Protein AF-A0A7J8GQH8-F1 (afdb_monomer_lite)

Structure (mmCIF, N/CA/C/O backbone):
data_AF-A0A7J8GQH8-F1
#
_entry.id   AF-A0A7J8GQH8-F1
#
loop_
_atom_site.group_PDB
_atom_site.id
_atom_site.type_symbol
_atom_site.label_atom_id
_atom_site.label_alt_id
_atom_site.label_comp_id
_atom_site.label_asym_id
_atom_site.label_entity_id
_atom_site.label_seq_id
_atom_site.pdbx_PDB_ins_code
_atom_site.Cartn_x
_atom_site.Cartn_y
_atom_site.Cartn_z
_atom_site.occupancy
_atom_site.B_iso_or_equiv
_atom_site.auth_seq_id
_atom_site.auth_comp_id
_atom_site.auth_asym_id
_atom_site.auth_atom_id
_atom_site.pdbx_PDB_model_num
ATOM 1 N N . MET A 1 1 ? 42.685 13.913 -63.024 1.00 63.41 1 MET A N 1
ATOM 2 C CA . MET A 1 1 ? 43.634 13.270 -62.085 1.00 63.41 1 MET A CA 1
ATOM 3 C C . MET A 1 1 ? 43.545 13.866 -60.681 1.00 63.41 1 MET A C 1
ATOM 5 O O . MET A 1 1 ? 42.906 13.253 -59.843 1.00 63.41 1 MET A O 1
ATOM 9 N N . THR A 1 2 ? 44.070 15.065 -60.385 1.00 83.75 2 THR A N 1
ATOM 10 C CA . THR A 1 2 ? 44.038 15.617 -59.004 1.00 83.75 2 THR A CA 1
ATOM 11 C C . THR A 1 2 ? 42.626 15.935 -58.483 1.00 83.75 2 THR A C 1
ATOM 13 O O . THR A 1 2 ? 42.337 15.719 -57.308 1.00 83.75 2 THR A O 1
ATOM 16 N N . ALA A 1 3 ? 41.727 16.412 -59.352 1.00 88.38 3 ALA A N 1
ATOM 17 C CA . ALA A 1 3 ? 40.335 16.703 -58.991 1.00 88.38 3 ALA A CA 1
ATOM 18 C C . ALA A 1 3 ? 39.517 15.433 -58.683 1.00 88.38 3 ALA A C 1
ATOM 20 O O . ALA A 1 3 ? 38.695 15.436 -57.767 1.00 88.38 3 ALA A O 1
ATOM 21 N N . ASP A 1 4 ? 39.781 14.339 -59.402 1.00 90.75 4 ASP A N 1
ATOM 22 C CA . ASP A 1 4 ? 39.080 13.063 -59.226 1.00 90.75 4 ASP A CA 1
ATOM 23 C C . ASP A 1 4 ? 39.439 12.414 -57.886 1.00 90.75 4 ASP A C 1
ATOM 25 O O . ASP A 1 4 ? 38.545 12.059 -57.122 1.00 90.75 4 ASP A O 1
ATOM 29 N N . HIS A 1 5 ? 40.729 12.387 -57.532 1.00 90.62 5 HIS A N 1
ATOM 30 C CA . HIS A 1 5 ? 41.185 11.876 -56.234 1.00 90.62 5 HIS A CA 1
ATOM 31 C C . HIS A 1 5 ? 40.634 12.675 -55.047 1.00 90.62 5 HIS A C 1
ATOM 33 O O . HIS A 1 5 ? 40.302 12.109 -54.004 1.00 90.62 5 HIS A O 1
ATOM 39 N N . LEU A 1 6 ? 40.505 13.999 -55.185 1.00 93.75 6 LEU A N 1
ATOM 40 C CA . LEU A 1 6 ? 39.897 14.826 -54.143 1.00 93.75 6 LEU A CA 1
ATOM 41 C C . LEU A 1 6 ? 38.406 14.507 -53.975 1.00 93.75 6 LEU A C 1
ATOM 43 O O . LEU A 1 6 ? 37.913 14.439 -52.848 1.00 93.75 6 LEU A O 1
ATOM 47 N N . ARG A 1 7 ? 37.697 14.279 -55.085 1.00 93.62 7 ARG A N 1
ATOM 48 C CA . ARG A 1 7 ? 36.290 13.871 -55.069 1.00 93.62 7 ARG A CA 1
ATOM 49 C C . ARG A 1 7 ? 36.115 12.506 -54.407 1.00 93.62 7 ARG A C 1
ATOM 51 O O . ARG A 1 7 ? 35.294 12.393 -53.504 1.00 93.62 7 ARG A O 1
ATOM 58 N N . GLU A 1 8 ? 36.910 11.511 -54.788 1.00 94.06 8 GLU A N 1
ATOM 59 C CA . GLU A 1 8 ? 36.895 10.171 -54.180 1.00 94.06 8 GLU A CA 1
ATOM 60 C C . GLU A 1 8 ? 37.156 10.232 -52.668 1.00 94.06 8 GLU A C 1
ATOM 62 O O . GLU A 1 8 ? 36.408 9.654 -51.880 1.00 94.06 8 GLU A O 1
ATOM 67 N N . LYS A 1 9 ? 38.147 11.024 -52.235 1.00 94.56 9 LYS A N 1
ATOM 68 C CA . LYS A 1 9 ? 38.419 11.264 -50.809 1.00 94.56 9 LYS A CA 1
ATOM 69 C C . LYS A 1 9 ? 37.230 11.900 -50.081 1.00 94.56 9 LYS A C 1
ATOM 71 O O . LYS A 1 9 ? 36.967 11.568 -48.926 1.00 94.56 9 LYS A O 1
ATOM 76 N N . ASN A 1 10 ? 36.529 12.833 -50.722 1.00 94.50 10 ASN A N 1
ATOM 77 C CA . ASN A 1 10 ? 35.360 13.483 -50.132 1.00 94.50 10 ASN A CA 1
ATOM 78 C C . ASN A 1 10 ? 34.165 12.528 -50.016 1.00 94.50 10 ASN A C 1
ATOM 80 O O . ASN A 1 10 ? 33.478 12.579 -48.999 1.00 94.50 10 ASN A O 1
ATOM 84 N N . ILE A 1 11 ? 33.963 11.639 -50.996 1.00 96.25 11 ILE A N 1
ATOM 85 C CA . ILE A 1 11 ? 32.938 10.584 -50.950 1.00 96.25 11 ILE A CA 1
ATOM 86 C C . ILE A 1 11 ? 33.219 9.635 -49.784 1.00 96.25 11 ILE A C 1
ATOM 88 O O . ILE A 1 11 ? 32.375 9.488 -48.907 1.00 96.25 11 ILE A O 1
ATOM 92 N N . MET A 1 12 ? 34.440 9.098 -49.691 1.00 95.25 12 MET A N 1
ATOM 93 C CA . MET A 1 12 ? 34.813 8.200 -48.590 1.00 95.25 12 MET A CA 1
ATOM 94 C C . MET A 1 12 ? 34.640 8.856 -47.214 1.00 95.25 12 MET A C 1
ATOM 96 O O . MET A 1 12 ? 34.192 8.213 -46.265 1.00 95.25 12 MET A O 1
ATOM 100 N N . ARG A 1 13 ? 34.955 10.154 -47.091 1.00 96.25 13 ARG A N 1
ATOM 101 C CA . ARG A 1 13 ? 34.719 10.901 -45.847 1.00 96.25 13 ARG A CA 1
ATOM 102 C C . ARG A 1 13 ? 33.224 11.017 -45.529 1.00 96.25 13 ARG A C 1
ATOM 104 O O . ARG A 1 13 ? 32.847 10.900 -44.366 1.00 96.25 13 ARG A O 1
ATOM 111 N N . ALA A 1 14 ? 32.385 11.264 -46.533 1.00 97.38 14 ALA A N 1
ATOM 112 C CA . ALA A 1 14 ? 30.941 11.358 -46.352 1.00 97.38 14 ALA A CA 1
ATOM 113 C C . ALA A 1 14 ? 30.338 10.013 -45.911 1.00 97.38 14 ALA A C 1
ATOM 115 O O . ALA A 1 14 ? 29.561 9.988 -44.957 1.00 97.38 14 ALA A O 1
ATOM 116 N N . ASP A 1 15 ? 30.754 8.906 -46.528 1.00 96.94 15 ASP A N 1
ATOM 117 C CA . ASP A 1 15 ? 30.296 7.557 -46.173 1.00 96.94 15 ASP A CA 1
ATOM 118 C C . ASP A 1 15 ? 30.715 7.162 -44.751 1.00 96.94 15 ASP A C 1
ATOM 120 O O . ASP A 1 15 ? 29.913 6.617 -43.985 1.00 96.94 15 ASP A O 1
ATOM 124 N N . PHE A 1 16 ? 31.948 7.500 -44.357 1.00 98.19 16 PHE A N 1
ATOM 125 C CA . PHE A 1 16 ? 32.426 7.295 -42.991 1.00 98.19 16 PHE A CA 1
ATOM 126 C C . PHE A 1 16 ? 31.579 8.068 -41.976 1.00 98.19 16 PHE A C 1
ATOM 128 O O . PHE A 1 16 ? 31.110 7.493 -40.995 1.00 98.19 16 PHE A O 1
ATOM 135 N N . ASN A 1 17 ? 31.327 9.355 -42.234 1.00 97.50 17 ASN A N 1
ATOM 136 C CA . ASN A 1 17 ? 30.502 10.179 -41.353 1.00 97.50 17 ASN A CA 1
ATOM 137 C C . ASN A 1 17 ? 29.075 9.632 -41.251 1.00 97.50 17 ASN A C 1
ATOM 139 O O . ASN A 1 17 ? 28.547 9.531 -40.150 1.00 97.50 17 ASN A O 1
ATOM 143 N N . LYS A 1 18 ? 28.477 9.217 -42.373 1.00 97.94 18 LYS A N 1
ATOM 144 C CA . LYS A 1 18 ? 27.140 8.613 -42.392 1.00 97.94 18 LYS A CA 1
ATOM 145 C C . LYS A 1 18 ? 27.083 7.347 -41.540 1.00 97.94 18 LYS A C 1
ATOM 147 O O . LYS A 1 18 ? 26.160 7.176 -40.755 1.00 97.94 18 LYS A O 1
ATOM 152 N N . THR A 1 19 ? 28.086 6.483 -41.663 1.00 97.81 19 THR A N 1
ATOM 153 C CA . THR A 1 19 ? 28.169 5.244 -40.877 1.00 97.81 19 THR A CA 1
ATOM 154 C C . THR A 1 19 ? 28.362 5.534 -39.388 1.00 97.81 19 THR A C 1
ATOM 156 O O . THR A 1 19 ? 27.756 4.875 -38.549 1.00 97.81 19 THR A O 1
ATOM 159 N N . ASN A 1 20 ? 29.167 6.543 -39.046 1.00 98.19 20 ASN A N 1
ATOM 160 C CA . ASN A 1 20 ? 29.391 6.950 -37.663 1.00 98.19 20 ASN A CA 1
ATOM 161 C C . ASN A 1 20 ? 28.132 7.552 -37.015 1.00 98.19 20 ASN A C 1
ATOM 163 O O . ASN A 1 20 ? 27.855 7.264 -35.855 1.00 98.19 20 ASN A O 1
ATOM 167 N N . GLU A 1 21 ? 27.354 8.350 -37.752 1.00 97.75 21 GLU A N 1
ATOM 168 C CA . GLU A 1 21 ? 26.062 8.849 -37.261 1.00 97.75 21 GLU A CA 1
ATOM 169 C C . GLU A 1 21 ? 25.057 7.710 -37.072 1.00 97.75 21 GLU A C 1
ATOM 171 O O . GLU A 1 21 ? 24.477 7.600 -35.997 1.00 97.75 21 GLU A O 1
ATOM 176 N N . LEU A 1 22 ? 24.949 6.780 -38.029 1.00 98.06 22 LEU A N 1
ATOM 177 C CA . LEU A 1 22 ? 24.108 5.587 -37.864 1.00 98.06 22 LEU A CA 1
ATOM 178 C C . LEU A 1 22 ? 24.511 4.763 -36.633 1.00 98.06 22 LEU A C 1
ATOM 180 O O . LEU A 1 22 ? 23.656 4.292 -35.891 1.00 98.06 22 LEU A O 1
ATOM 184 N N . LEU A 1 23 ? 25.811 4.605 -36.378 1.00 98.19 23 LEU A N 1
ATOM 185 C CA . LEU A 1 23 ? 26.295 3.893 -35.197 1.00 98.19 23 LEU A CA 1
ATOM 186 C C . LEU A 1 23 ? 25.896 4.605 -33.895 1.00 98.19 23 LEU A C 1
ATOM 188 O O . LEU A 1 23 ? 25.526 3.945 -32.924 1.00 98.19 23 LEU A O 1
ATOM 192 N N . LYS A 1 24 ? 25.956 5.941 -33.862 1.00 98.31 24 LYS A N 1
ATOM 193 C CA . LYS A 1 24 ? 25.492 6.726 -32.709 1.00 98.31 24 LYS A CA 1
ATOM 194 C C . LYS A 1 24 ? 23.991 6.582 -32.503 1.00 98.31 24 LYS A C 1
ATOM 196 O O . LYS A 1 24 ? 23.572 6.391 -31.368 1.00 98.31 24 LYS A O 1
ATOM 201 N N . GLU A 1 25 ? 23.205 6.637 -33.576 1.00 98.19 25 GLU A N 1
ATOM 202 C CA . GLU A 1 25 ? 21.754 6.436 -33.524 1.00 98.19 25 GLU A CA 1
ATOM 203 C C . GLU A 1 25 ? 21.407 5.049 -32.974 1.00 98.19 25 GLU A C 1
ATOM 205 O O . GLU A 1 25 ? 20.586 4.938 -32.066 1.00 98.19 25 GLU A O 1
ATOM 210 N N . ILE A 1 26 ? 22.085 3.998 -33.450 1.00 98.38 26 ILE A N 1
ATOM 211 C CA . ILE A 1 26 ? 21.902 2.627 -32.952 1.00 98.38 26 ILE A CA 1
ATOM 212 C C . ILE A 1 26 ? 22.261 2.538 -31.466 1.00 98.38 26 ILE A C 1
ATOM 214 O O . ILE A 1 26 ? 21.483 1.996 -30.685 1.00 98.38 26 ILE A O 1
ATOM 218 N N . ASN A 1 27 ? 23.408 3.083 -31.053 1.00 98.25 27 ASN A N 1
ATOM 219 C CA . ASN A 1 27 ? 23.816 3.063 -29.647 1.00 98.25 27 ASN A CA 1
ATOM 220 C C . ASN A 1 27 ? 22.837 3.832 -28.752 1.00 98.25 27 ASN A C 1
ATOM 222 O O . ASN A 1 27 ? 22.511 3.359 -27.667 1.00 98.25 27 ASN A O 1
ATOM 226 N N . ALA A 1 28 ? 22.338 4.983 -29.207 1.00 98.50 28 ALA A N 1
ATOM 227 C CA . ALA A 1 28 ? 21.334 5.749 -28.479 1.00 98.50 28 ALA A CA 1
ATOM 228 C C . ALA A 1 28 ? 20.018 4.966 -28.346 1.00 98.50 28 ALA A C 1
ATOM 230 O O . ALA A 1 28 ? 19.469 4.880 -27.252 1.00 98.50 28 ALA A O 1
ATOM 231 N N . ALA A 1 29 ? 19.546 4.338 -29.426 1.00 98.38 29 ALA A N 1
ATOM 232 C CA . ALA A 1 29 ? 18.340 3.512 -29.401 1.00 98.38 29 ALA A CA 1
ATOM 233 C C . ALA A 1 29 ? 18.480 2.303 -28.460 1.00 98.38 29 ALA A C 1
ATOM 235 O O . ALA A 1 29 ? 17.558 1.992 -27.707 1.00 98.38 29 ALA A O 1
ATOM 236 N N . LEU A 1 30 ? 19.642 1.643 -28.465 1.00 98.31 30 LEU A N 1
ATOM 237 C CA . LEU A 1 30 ? 19.936 0.542 -27.547 1.00 98.31 30 LEU A CA 1
ATOM 238 C C . LEU A 1 30 ? 19.954 1.006 -26.090 1.00 98.31 30 LEU A C 1
ATOM 240 O O . LEU A 1 30 ? 19.404 0.317 -25.236 1.00 98.31 30 LEU A O 1
ATOM 244 N N . GLN A 1 31 ? 20.545 2.170 -25.812 1.00 98.25 31 GLN A N 1
ATOM 245 C CA . GLN A 1 31 ? 20.590 2.727 -24.464 1.00 98.25 31 GLN A CA 1
ATOM 246 C C . GLN A 1 31 ? 19.185 3.032 -23.934 1.00 98.25 31 GLN A C 1
ATOM 248 O O . GLN A 1 31 ? 18.877 2.660 -22.806 1.00 98.25 31 GLN A O 1
ATOM 253 N N . VAL A 1 32 ? 18.325 3.634 -24.762 1.00 98.38 32 VAL A N 1
ATOM 254 C CA . VAL A 1 32 ? 16.920 3.895 -24.408 1.00 98.38 32 VAL A CA 1
ATOM 255 C C . VAL A 1 32 ? 16.182 2.586 -24.137 1.00 98.38 32 VAL A C 1
ATOM 257 O O . VAL A 1 32 ? 15.541 2.445 -23.103 1.00 98.38 32 VAL A O 1
ATOM 260 N N . SER A 1 33 ? 16.315 1.589 -25.016 1.00 97.94 33 SER A N 1
ATOM 261 C CA . SER A 1 33 ? 15.656 0.295 -24.810 1.00 97.94 33 SER A CA 1
ATOM 262 C C . SER A 1 33 ? 16.139 -0.420 -23.546 1.00 97.94 33 SER A C 1
ATOM 264 O O . SER A 1 33 ? 15.363 -1.153 -22.933 1.00 97.94 33 SER A O 1
ATOM 266 N N . LEU A 1 34 ? 17.411 -0.259 -23.179 1.00 98.06 34 LEU A N 1
ATOM 267 C CA . LEU A 1 34 ? 17.975 -0.821 -21.958 1.00 98.06 34 LEU A CA 1
ATOM 268 C C . LEU A 1 34 ? 17.385 -0.128 -20.728 1.00 98.06 34 LEU A C 1
ATOM 270 O O . LEU A 1 34 ? 16.887 -0.814 -19.840 1.00 98.06 34 LEU A O 1
ATOM 274 N N . GLU A 1 35 ? 17.356 1.203 -20.725 1.00 97.62 35 GLU A N 1
ATOM 275 C CA . GLU A 1 35 ? 16.771 2.004 -19.646 1.00 97.62 35 GLU A CA 1
ATOM 276 C C . GLU A 1 35 ? 15.279 1.690 -19.455 1.00 97.62 35 GLU A C 1
ATOM 278 O O . GLU A 1 35 ? 14.838 1.436 -18.337 1.00 97.62 35 GLU A O 1
ATOM 283 N N . GLU A 1 36 ? 14.507 1.578 -20.540 1.00 97.38 36 GLU A N 1
ATOM 284 C CA . GLU A 1 36 ? 13.093 1.184 -20.478 1.00 97.38 36 GLU A CA 1
ATOM 285 C C . GLU A 1 36 ? 12.889 -0.208 -19.858 1.00 97.38 36 GLU A C 1
ATOM 287 O O . GLU A 1 36 ? 11.902 -0.462 -19.161 1.00 97.38 36 GLU A O 1
ATOM 292 N N . MET A 1 37 ? 13.785 -1.153 -20.148 1.00 96.50 37 MET A N 1
ATOM 293 C CA . MET A 1 37 ? 13.713 -2.505 -19.594 1.00 96.50 37 MET A CA 1
ATOM 294 C C . MET A 1 37 ? 14.127 -2.537 -18.121 1.00 96.50 37 MET A C 1
ATOM 296 O O . MET A 1 37 ? 13.504 -3.255 -17.334 1.00 96.50 37 MET A O 1
ATOM 300 N N . GLU A 1 38 ? 15.132 -1.752 -17.737 1.00 97.38 38 GLU A N 1
ATOM 301 C CA . GLU A 1 38 ? 15.538 -1.565 -16.344 1.00 97.38 38 GLU A CA 1
ATOM 302 C C . GLU A 1 38 ? 14.421 -0.916 -15.526 1.00 97.38 38 GLU A C 1
ATOM 304 O O . GLU A 1 38 ? 14.082 -1.416 -14.454 1.00 97.38 38 GLU A O 1
ATOM 309 N N . GLU A 1 39 ? 13.774 0.125 -16.053 1.00 97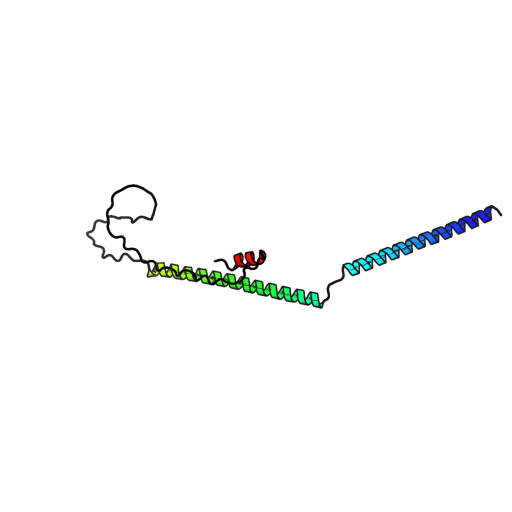.12 39 GLU A N 1
ATOM 310 C CA . GLU A 1 39 ? 12.639 0.778 -15.403 1.00 97.12 39 GLU A CA 1
ATOM 311 C C . GLU A 1 39 ? 11.490 -0.210 -15.175 1.00 97.12 39 GLU A C 1
ATOM 313 O O . GLU A 1 39 ? 10.991 -0.327 -14.056 1.00 97.12 39 GLU A O 1
ATOM 318 N N . LYS A 1 40 ? 11.115 -1.000 -16.190 1.00 95.88 40 LYS A N 1
ATOM 319 C CA . LYS A 1 40 ? 10.089 -2.052 -16.049 1.00 95.88 40 LYS A CA 1
ATOM 320 C C . LYS A 1 40 ? 10.462 -3.097 -15.000 1.00 95.88 40 LYS A C 1
ATOM 322 O O . LYS A 1 40 ? 9.582 -3.608 -14.309 1.00 95.88 40 LYS A O 1
ATOM 327 N N . TYR A 1 41 ? 11.745 -3.439 -14.888 1.00 94.94 41 TYR A N 1
ATOM 328 C CA . TYR A 1 41 ? 12.227 -4.385 -13.885 1.00 94.94 41 TYR A CA 1
ATOM 329 C C . TYR A 1 41 ? 12.167 -3.800 -12.469 1.00 94.94 41 TYR A C 1
ATOM 331 O O . TYR A 1 41 ? 11.751 -4.489 -11.537 1.00 94.94 41 TYR A O 1
ATOM 339 N N . LEU A 1 42 ? 12.538 -2.530 -12.307 1.00 94.88 42 LEU A N 1
ATOM 340 C CA . LEU A 1 42 ? 12.456 -1.814 -11.033 1.00 94.88 42 LEU A CA 1
ATOM 341 C C . LEU A 1 42 ? 11.003 -1.584 -10.600 1.00 94.88 42 LEU A C 1
ATOM 343 O O . LEU A 1 42 ? 10.680 -1.730 -9.424 1.00 94.88 42 LEU A O 1
ATOM 347 N N . MET A 1 43 ? 10.121 -1.290 -11.555 1.00 93.31 43 MET A N 1
ATOM 348 C CA . MET A 1 43 ? 8.685 -1.072 -11.357 1.00 93.31 43 MET A CA 1
ATOM 349 C C . MET A 1 43 ? 7.870 -2.367 -11.420 1.00 93.31 43 MET A C 1
ATOM 351 O O . MET A 1 43 ? 6.656 -2.343 -11.636 1.00 93.31 43 MET A O 1
ATOM 355 N N . ARG A 1 44 ? 8.523 -3.518 -11.248 1.00 95.44 44 ARG A N 1
ATOM 356 C CA . ARG A 1 44 ? 7.854 -4.810 -11.318 1.00 95.44 44 ARG A CA 1
ATOM 357 C C . ARG A 1 44 ? 6.828 -4.948 -10.193 1.00 95.44 44 ARG A C 1
ATOM 359 O O . ARG A 1 44 ? 7.122 -4.732 -9.019 1.00 95.44 44 ARG A O 1
ATOM 366 N N . GLU A 1 45 ? 5.632 -5.395 -10.559 1.00 92.19 45 GLU A N 1
ATOM 367 C CA . GLU A 1 45 ? 4.583 -5.717 -9.598 1.00 92.19 45 GLU A CA 1
ATOM 368 C C . GLU A 1 45 ? 4.969 -6.882 -8.670 1.00 92.19 45 GLU A C 1
ATOM 370 O O . GLU A 1 45 ? 5.707 -7.807 -9.034 1.00 92.19 45 GLU A O 1
ATOM 375 N N . SER A 1 46 ? 4.451 -6.834 -7.441 1.00 92.38 46 SER A N 1
ATOM 376 C CA . SER A 1 46 ? 4.562 -7.951 -6.499 1.00 92.38 46 SER A CA 1
ATOM 377 C C . SER A 1 46 ? 3.780 -9.162 -7.006 1.00 92.38 46 SER A C 1
ATOM 379 O O . SER A 1 46 ? 2.861 -9.032 -7.813 1.00 92.38 46 SER A O 1
ATOM 381 N N . LYS A 1 47 ? 4.134 -10.354 -6.522 1.00 95.88 47 LYS A N 1
ATOM 382 C CA . LYS A 1 47 ? 3.443 -11.581 -6.921 1.00 95.88 47 LYS A CA 1
ATOM 383 C C . LYS A 1 47 ? 1.954 -11.515 -6.547 1.00 95.88 47 LYS A C 1
ATOM 385 O O . LYS A 1 47 ? 1.631 -11.014 -5.466 1.00 95.88 47 LYS A O 1
ATOM 390 N N . PRO A 1 48 ? 1.046 -12.030 -7.393 1.00 95.38 48 PRO A N 1
ATOM 391 C CA . PRO A 1 48 ? -0.388 -11.953 -7.131 1.00 95.38 48 PRO A CA 1
ATOM 392 C C . PRO A 1 48 ? -0.782 -12.661 -5.829 1.00 95.38 48 PRO A C 1
ATOM 394 O O . PRO A 1 48 ? -1.704 -12.205 -5.161 1.00 95.38 48 PRO A O 1
ATOM 397 N N . GLU A 1 49 ? -0.072 -13.720 -5.430 1.00 95.31 49 GLU A N 1
ATOM 398 C CA . GLU A 1 49 ? -0.299 -14.420 -4.161 1.00 95.31 49 GLU A CA 1
ATOM 399 C C . GLU A 1 49 ? -0.009 -13.515 -2.955 1.00 95.31 49 GLU A C 1
ATOM 401 O O . GLU A 1 49 ? -0.814 -13.440 -2.026 1.00 95.31 49 GLU A O 1
ATOM 406 N N . ASP A 1 50 ? 1.100 -12.769 -2.994 1.00 97.06 50 ASP A N 1
ATOM 407 C CA . ASP A 1 50 ? 1.472 -11.826 -1.934 1.00 97.06 50 ASP A CA 1
ATOM 408 C C . ASP A 1 50 ? 0.463 -10.672 -1.858 1.00 97.06 50 ASP A C 1
ATOM 410 O O . ASP A 1 50 ? 0.026 -10.285 -0.774 1.00 97.06 50 ASP A O 1
ATOM 414 N N . VAL A 1 51 ? 0.038 -10.144 -3.012 1.00 97.25 51 VAL A N 1
ATOM 415 C CA . VAL A 1 51 ? -0.972 -9.076 -3.094 1.00 97.25 51 VAL A CA 1
ATOM 416 C C . VAL A 1 51 ? -2.314 -9.542 -2.528 1.00 97.25 51 VAL A C 1
ATOM 418 O O . VAL A 1 51 ? -2.954 -8.801 -1.773 1.00 97.25 51 VAL A O 1
ATOM 421 N N . GLN A 1 52 ? -2.739 -10.765 -2.851 1.00 97.50 52 GLN A N 1
ATOM 422 C CA . GLN A 1 52 ? -3.960 -11.361 -2.308 1.00 97.50 52 GLN A CA 1
ATOM 423 C C . GLN A 1 52 ? -3.866 -11.531 -0.791 1.00 97.50 52 GLN A C 1
ATOM 425 O O . GLN A 1 52 ? -4.754 -11.065 -0.080 1.00 97.50 52 GLN A O 1
ATOM 430 N N . MET A 1 53 ? -2.760 -12.088 -0.290 1.00 98.00 53 MET A N 1
ATOM 431 C CA . MET A 1 53 ? -2.526 -12.251 1.145 1.00 98.00 53 MET A CA 1
ATOM 432 C C . MET A 1 53 ? -2.544 -10.904 1.882 1.00 98.00 53 MET A C 1
ATOM 434 O O . MET A 1 53 ? -3.206 -10.764 2.908 1.00 98.00 53 MET A O 1
ATOM 438 N N . ILE A 1 54 ? -1.878 -9.874 1.347 1.00 98.12 54 ILE A N 1
ATOM 439 C CA . ILE A 1 54 ? -1.906 -8.519 1.922 1.00 98.12 54 ILE A CA 1
ATOM 440 C C . ILE A 1 54 ? -3.337 -7.967 1.951 1.00 98.12 54 ILE A C 1
ATOM 442 O O . ILE A 1 54 ? -3.739 -7.347 2.936 1.00 98.12 54 ILE A O 1
ATOM 446 N N . THR A 1 55 ? -4.106 -8.175 0.883 1.00 97.94 55 THR A N 1
ATOM 447 C CA . THR A 1 55 ? -5.488 -7.688 0.775 1.00 97.94 55 THR A CA 1
ATOM 448 C C . THR A 1 55 ? -6.396 -8.365 1.797 1.00 97.94 55 THR A C 1
ATOM 450 O O . THR A 1 55 ? -7.143 -7.682 2.497 1.00 97.94 55 THR A O 1
ATOM 453 N N . GLU A 1 56 ? -6.292 -9.685 1.938 1.00 98.12 56 GLU A N 1
ATOM 454 C CA . GLU A 1 56 ? -7.054 -10.460 2.916 1.00 98.12 56 GLU A CA 1
ATOM 455 C C . GLU A 1 56 ? -6.709 -10.047 4.351 1.00 98.12 56 GLU A C 1
ATOM 457 O O . GLU A 1 56 ? -7.603 -9.740 5.141 1.00 98.12 56 GLU A O 1
ATOM 462 N N . LEU A 1 57 ? -5.417 -9.934 4.675 1.00 98.44 57 LEU A N 1
ATOM 463 C CA . LEU A 1 57 ? -4.971 -9.487 5.996 1.00 98.44 57 LEU A CA 1
ATOM 464 C C . LEU A 1 57 ? -5.481 -8.079 6.320 1.00 98.44 57 LEU A C 1
ATOM 466 O O . LEU A 1 57 ? -5.943 -7.830 7.435 1.00 98.44 57 LEU A O 1
ATOM 470 N N . ARG A 1 58 ? -5.451 -7.159 5.348 1.00 97.94 58 ARG A N 1
ATOM 471 C CA . ARG A 1 58 ? -6.016 -5.812 5.510 1.00 97.94 58 ARG A CA 1
ATOM 472 C C . ARG A 1 58 ? -7.521 -5.860 5.768 1.00 97.94 58 ARG A C 1
ATOM 474 O O . ARG A 1 58 ? -7.980 -5.188 6.687 1.00 97.94 58 ARG A O 1
ATOM 481 N N . ALA A 1 59 ? -8.275 -6.672 5.028 1.00 98.12 59 ALA A N 1
ATOM 482 C CA . ALA A 1 59 ? -9.709 -6.846 5.256 1.00 98.12 59 ALA A CA 1
AT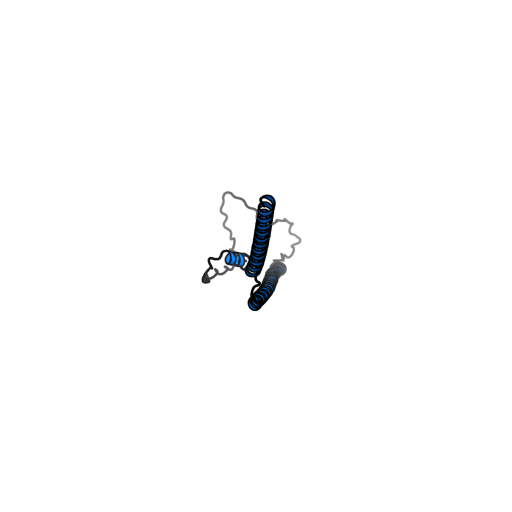OM 483 C C . ALA A 1 59 ? -9.998 -7.396 6.665 1.00 98.12 59 ALA A C 1
ATOM 485 O O . ALA A 1 59 ? -10.834 -6.851 7.390 1.00 98.12 59 ALA A O 1
ATOM 486 N N . MET A 1 60 ? -9.249 -8.412 7.105 1.00 98.12 60 MET A N 1
ATOM 487 C CA . MET A 1 60 ? -9.378 -8.962 8.455 1.00 98.12 60 MET A CA 1
ATOM 488 C C . MET A 1 60 ? -9.094 -7.920 9.541 1.00 98.12 60 MET A C 1
ATOM 490 O O . MET A 1 60 ? -9.829 -7.863 10.526 1.00 98.12 60 MET A O 1
ATOM 494 N N . LEU A 1 61 ? -8.065 -7.084 9.370 1.00 98.38 61 LEU A N 1
ATOM 495 C CA . LEU A 1 61 ? -7.768 -5.994 10.304 1.00 98.38 61 LEU A CA 1
ATOM 496 C C . LEU A 1 61 ? -8.922 -4.991 10.377 1.00 98.38 61 LEU A C 1
ATOM 498 O O . LEU A 1 61 ? -9.377 -4.682 11.474 1.00 98.38 61 LEU A O 1
ATOM 502 N N . THR A 1 62 ? -9.458 -4.560 9.231 1.00 97.81 62 THR A N 1
ATOM 503 C CA . THR A 1 62 ? -10.588 -3.616 9.213 1.00 97.81 62 THR A CA 1
ATOM 504 C C . THR A 1 62 ? -11.834 -4.172 9.903 1.00 97.81 62 THR A C 1
ATOM 506 O O . THR A 1 62 ? -12.504 -3.452 10.642 1.00 97.81 62 THR A O 1
ATOM 509 N N . GLU A 1 63 ? -12.112 -5.466 9.733 1.00 98.25 63 GLU A N 1
ATOM 510 C CA . GLU A 1 63 ? -13.221 -6.136 10.411 1.00 98.25 63 GLU A CA 1
ATOM 511 C C . GLU A 1 63 ? -12.988 -6.200 11.928 1.00 98.25 63 GLU A C 1
ATOM 513 O O . GLU A 1 63 ? -13.885 -5.916 12.723 1.00 98.25 63 GLU A O 1
ATOM 518 N N . ARG A 1 64 ? -11.762 -6.527 12.359 1.00 98.19 64 ARG A N 1
ATOM 519 C CA . ARG A 1 64 ? -11.404 -6.532 13.785 1.00 98.19 64 ARG A CA 1
ATOM 520 C C . ARG A 1 64 ? -11.527 -5.145 14.408 1.00 98.19 64 ARG A C 1
ATOM 522 O O . ARG A 1 64 ? -12.093 -5.040 15.493 1.00 98.19 64 ARG A O 1
ATOM 529 N N . ASP A 1 65 ? -11.072 -4.099 13.727 1.00 97.69 65 ASP A N 1
ATOM 530 C CA . ASP A 1 65 ? -11.191 -2.718 14.203 1.00 97.69 65 ASP A CA 1
ATOM 531 C C . ASP A 1 65 ? -12.656 -2.292 14.349 1.00 97.69 65 ASP A C 1
ATOM 533 O O . ASP A 1 65 ? -13.021 -1.637 15.330 1.00 97.69 65 ASP A O 1
ATOM 537 N N . HIS A 1 66 ? -13.520 -2.710 13.419 1.00 97.81 66 HIS A N 1
ATOM 538 C CA . HIS A 1 66 ? -14.955 -2.461 13.516 1.00 97.81 66 HIS A CA 1
ATOM 539 C C . HIS A 1 66 ? -15.571 -3.141 14.747 1.00 97.81 66 HIS A C 1
ATOM 541 O O . HIS A 1 66 ? -16.283 -2.498 15.524 1.00 97.81 66 HIS A O 1
ATOM 547 N N . VAL A 1 67 ? -15.246 -4.418 14.972 1.00 97.94 67 VAL A N 1
ATOM 548 C CA . VAL A 1 67 ? -15.701 -5.168 16.152 1.00 97.94 67 VAL A CA 1
ATOM 549 C C . VAL A 1 67 ? -15.197 -4.525 17.444 1.00 97.94 67 VAL A C 1
ATOM 551 O O . VAL A 1 67 ? -15.978 -4.340 18.376 1.00 97.94 67 VAL A O 1
ATOM 554 N N . ILE A 1 68 ? -13.920 -4.140 17.503 1.00 97.62 68 ILE A N 1
ATOM 555 C CA . ILE A 1 68 ? -13.329 -3.468 18.667 1.00 97.62 68 ILE A CA 1
ATOM 556 C C . ILE A 1 68 ? -14.078 -2.169 18.958 1.00 97.62 68 ILE A C 1
ATOM 558 O O . ILE A 1 68 ? -14.514 -1.955 20.089 1.00 97.62 68 ILE A O 1
ATOM 562 N N . LYS A 1 69 ? -14.287 -1.328 17.939 1.00 97.31 69 LYS A N 1
ATOM 563 C CA . LYS A 1 69 ? -15.017 -0.065 18.080 1.00 97.31 69 LYS A CA 1
ATOM 564 C C . LYS A 1 69 ? -16.418 -0.286 18.651 1.00 97.31 69 LYS A C 1
ATOM 566 O O . LYS A 1 69 ? -16.786 0.385 19.613 1.00 97.31 69 LYS A O 1
ATOM 571 N N . LYS A 1 70 ? -17.155 -1.259 18.111 1.00 98.06 70 LYS A N 1
ATOM 572 C CA . LYS A 1 70 ? -18.490 -1.614 18.600 1.00 98.06 70 LYS A CA 1
ATOM 573 C C . LYS A 1 70 ? -18.463 -2.060 20.063 1.00 98.06 70 LYS A C 1
ATOM 575 O O . LYS A 1 70 ? -19.239 -1.559 20.867 1.00 98.06 70 LYS A O 1
ATOM 580 N N . LEU A 1 71 ? -17.537 -2.947 20.431 1.00 97.94 71 LEU A N 1
ATOM 581 C CA . LEU A 1 71 ? -17.415 -3.427 21.811 1.00 97.94 71 LEU A CA 1
ATOM 582 C C . LEU A 1 71 ? -17.095 -2.298 22.796 1.00 97.94 71 LEU A C 1
ATOM 584 O O . LEU A 1 71 ? -17.589 -2.311 23.921 1.00 97.94 71 LEU A O 1
ATOM 588 N N . ILE A 1 72 ? -16.300 -1.309 22.387 1.00 96.75 72 ILE A N 1
ATOM 589 C CA . ILE A 1 72 ? -15.997 -0.137 23.217 1.00 96.75 72 ILE A CA 1
ATOM 590 C C . ILE A 1 72 ? -17.237 0.735 23.413 1.00 96.75 72 ILE A C 1
ATOM 592 O O . ILE A 1 72 ? -17.475 1.217 24.520 1.00 96.75 72 ILE A O 1
ATOM 596 N N . GLU A 1 73 ? -18.012 0.963 22.354 1.00 97.06 73 GLU A N 1
ATOM 597 C CA . GLU A 1 73 ? -19.262 1.725 22.422 1.00 97.06 73 GLU A CA 1
ATOM 598 C C . GLU A 1 73 ? -20.281 1.029 23.334 1.00 97.06 73 GLU A C 1
ATOM 600 O O . GLU A 1 73 ? -20.802 1.660 24.257 1.00 97.06 73 GLU A O 1
ATOM 605 N N . ASP A 1 74 ? -20.474 -0.280 23.158 1.00 97.50 74 ASP A N 1
ATOM 606 C CA . ASP A 1 74 ? -21.360 -1.097 23.991 1.00 97.50 74 ASP A CA 1
ATOM 607 C C . ASP A 1 74 ? -20.910 -1.083 25.462 1.00 97.50 74 ASP A C 1
ATOM 609 O O . ASP A 1 74 ? -21.720 -0.889 26.370 1.00 97.50 74 ASP A O 1
ATOM 613 N N . ASN A 1 75 ? -19.607 -1.223 25.727 1.00 97.00 75 ASN A N 1
ATOM 614 C CA . ASN A 1 75 ? -19.076 -1.199 27.089 1.00 97.00 75 ASN 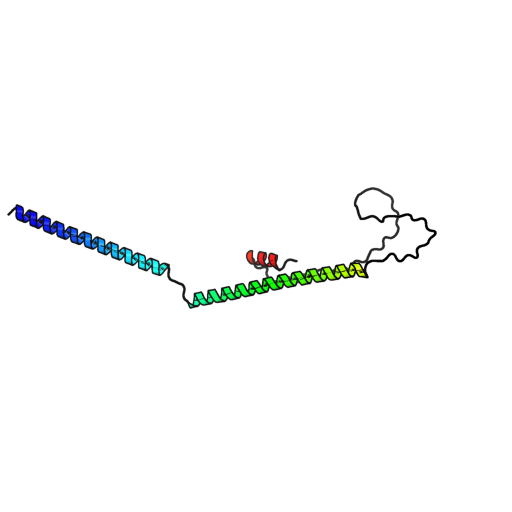A CA 1
ATOM 615 C C . ASN A 1 75 ? -19.331 0.152 27.778 1.00 97.00 75 ASN A C 1
ATOM 617 O O . ASN A 1 75 ? -19.845 0.184 28.897 1.00 97.00 75 ASN A O 1
ATOM 621 N N . LYS A 1 76 ? -19.057 1.265 27.083 1.00 96.19 76 LYS A N 1
ATOM 622 C CA . LYS A 1 76 ? -19.345 2.621 27.578 1.00 96.19 76 LYS A CA 1
ATOM 623 C C . LYS A 1 76 ? -20.831 2.817 27.857 1.00 96.19 76 LYS A C 1
ATOM 625 O O . LYS A 1 76 ? -21.191 3.405 28.878 1.00 96.19 76 LYS A O 1
ATOM 630 N N . PHE A 1 77 ? -21.689 2.316 26.970 1.00 97.88 77 PHE A N 1
ATOM 631 C CA . PHE A 1 77 ? -23.134 2.374 27.142 1.00 97.88 77 PHE A CA 1
ATOM 632 C C . PHE A 1 77 ? -23.577 1.650 28.419 1.00 97.88 77 PHE A C 1
ATOM 634 O O . PHE A 1 77 ? -24.251 2.254 29.254 1.00 97.88 77 PHE A O 1
ATOM 641 N N . TYR A 1 78 ? -23.150 0.399 28.620 1.00 97.81 78 TYR A N 1
ATOM 642 C CA . TYR A 1 78 ? -23.529 -0.370 29.809 1.00 97.81 78 TYR A CA 1
ATOM 643 C C . TYR A 1 78 ? -23.005 0.252 31.102 1.00 97.81 78 TYR A C 1
ATOM 645 O O . TYR A 1 78 ? -23.726 0.298 32.096 1.00 97.81 78 TYR A O 1
ATOM 653 N N . GLN A 1 79 ? -21.781 0.782 31.101 1.00 96.00 79 GLN A N 1
ATOM 654 C CA . GLN A 1 79 ? -21.231 1.468 32.270 1.00 96.00 79 GLN A CA 1
ATOM 655 C C . GLN A 1 79 ? -22.052 2.696 32.660 1.00 96.00 79 GLN A C 1
ATOM 657 O O . GLN A 1 79 ? -22.416 2.855 33.827 1.00 96.00 79 GLN A O 1
ATOM 662 N N . LEU A 1 80 ? -22.370 3.554 31.689 1.00 95.31 80 LEU A N 1
ATOM 663 C CA . LEU A 1 80 ? -23.169 4.747 31.943 1.00 95.31 80 LEU A CA 1
ATOM 664 C C . LEU A 1 80 ? -24.581 4.385 32.410 1.00 95.31 80 LEU A C 1
ATOM 666 O O . LEU A 1 80 ? -25.127 5.036 33.301 1.00 95.31 80 LEU A O 1
ATOM 670 N N . GLU A 1 81 ? -25.169 3.344 31.827 1.00 96.56 81 GLU A N 1
ATOM 671 C CA . GLU A 1 81 ? -26.501 2.889 32.196 1.00 96.56 81 GLU A CA 1
ATOM 672 C C . GLU A 1 81 ? -26.562 2.368 33.635 1.00 96.56 81 GLU A C 1
ATOM 674 O O . GLU A 1 81 ? -27.463 2.764 34.378 1.00 96.56 81 GLU A O 1
ATOM 679 N N . LEU A 1 82 ? -25.563 1.588 34.062 1.00 95.44 82 LEU A N 1
ATOM 680 C CA . LEU A 1 82 ? -25.454 1.110 35.440 1.00 95.44 82 LEU A CA 1
ATOM 681 C C . LEU A 1 82 ? -25.363 2.274 36.434 1.00 95.44 82 LEU A C 1
ATOM 683 O O . LEU A 1 82 ? -26.104 2.301 37.417 1.00 95.44 82 LEU A O 1
ATOM 687 N N . VAL A 1 83 ? -24.521 3.274 36.151 1.00 95.56 83 VAL A N 1
ATOM 688 C CA . VAL A 1 83 ? -24.396 4.479 36.991 1.00 95.56 83 VAL A CA 1
ATOM 689 C C . VAL A 1 83 ? -25.705 5.273 37.013 1.00 95.56 83 VAL A C 1
ATOM 691 O O . VAL A 1 83 ? -26.142 5.750 38.063 1.00 95.56 83 VAL A O 1
ATOM 694 N N . ASN A 1 84 ? -26.380 5.407 35.872 1.00 95.31 84 ASN A N 1
ATOM 695 C CA . ASN A 1 84 ? -27.669 6.091 35.799 1.00 95.31 84 ASN A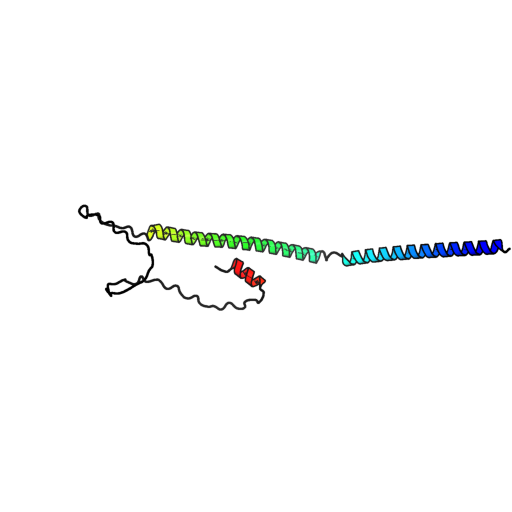 CA 1
ATOM 696 C C . ASN A 1 84 ? -28.745 5.352 36.619 1.00 95.31 84 ASN A C 1
ATOM 698 O O . ASN A 1 84 ? -29.475 5.972 37.391 1.00 95.31 84 ASN A O 1
ATOM 702 N N . ARG A 1 85 ? -28.805 4.018 36.533 1.00 95.81 85 ARG A N 1
ATOM 703 C CA . ARG A 1 85 ? -29.723 3.204 37.341 1.00 95.81 85 ARG A CA 1
ATOM 704 C C . ARG A 1 85 ? -29.429 3.304 38.835 1.00 95.81 85 ARG A C 1
ATOM 706 O O . ARG A 1 85 ? -30.362 3.497 39.608 1.00 95.81 85 ARG A O 1
ATOM 713 N N . GLU A 1 86 ? -28.164 3.233 39.247 1.00 92.31 86 GLU A N 1
ATOM 714 C CA . GLU A 1 86 ? -27.761 3.378 40.653 1.00 92.31 86 GLU A CA 1
ATOM 715 C C . GLU A 1 86 ? -28.110 4.768 41.198 1.00 92.31 86 GLU A C 1
ATOM 717 O O . GLU A 1 86 ? -28.707 4.902 42.267 1.00 92.31 86 GLU A O 1
ATOM 722 N N . THR A 1 87 ? -27.793 5.825 40.448 1.00 90.56 87 THR A N 1
ATOM 723 C CA . THR A 1 87 ? -28.131 7.197 40.852 1.00 90.56 87 THR A CA 1
ATOM 724 C C . THR A 1 87 ? -29.641 7.418 40.920 1.00 90.56 87 THR A C 1
ATOM 726 O O . THR A 1 87 ? -30.109 8.118 41.818 1.00 90.56 87 THR A O 1
ATOM 729 N N . ASN A 1 88 ? -30.421 6.813 40.020 1.00 92.06 88 ASN A N 1
ATOM 730 C CA . ASN A 1 88 ? -31.880 6.842 40.073 1.00 92.06 88 ASN A CA 1
ATOM 731 C C . ASN A 1 88 ? -32.416 6.093 41.304 1.00 92.06 88 ASN A C 1
ATOM 733 O O . ASN A 1 88 ? -33.220 6.648 42.051 1.00 92.06 88 ASN A O 1
ATOM 737 N N . PHE A 1 89 ? -31.899 4.892 41.576 1.00 93.56 89 PHE A N 1
ATOM 738 C CA . PHE A 1 89 ? -32.253 4.110 42.758 1.00 93.56 89 PHE A CA 1
ATOM 739 C C . PHE A 1 89 ? -31.958 4.880 44.053 1.00 93.56 89 PHE A C 1
ATOM 741 O O . PHE A 1 89 ? -32.826 4.996 44.914 1.00 93.56 89 PHE A O 1
ATOM 748 N N . ASN A 1 90 ? -30.779 5.499 44.164 1.00 87.88 90 ASN A N 1
ATOM 749 C CA . ASN A 1 90 ? -30.408 6.324 45.315 1.00 87.88 90 ASN A CA 1
ATOM 750 C C . ASN A 1 90 ? -31.355 7.516 45.519 1.00 87.88 90 ASN A C 1
ATOM 752 O O . ASN A 1 90 ? -31.687 7.846 46.655 1.00 87.88 90 ASN A O 1
ATOM 756 N N . LYS A 1 91 ? -31.836 8.145 44.441 1.00 87.94 91 LYS A N 1
ATOM 757 C CA . LYS A 1 91 ? -32.812 9.243 44.537 1.00 87.94 91 LYS A CA 1
ATOM 758 C C . LYS A 1 91 ? -34.170 8.782 45.063 1.00 87.94 91 LYS A C 1
ATOM 760 O O . LYS A 1 91 ? -34.793 9.528 45.806 1.00 87.94 91 LYS A O 1
ATOM 765 N N . ILE A 1 92 ? -34.626 7.596 44.661 1.00 85.06 92 ILE A N 1
ATOM 766 C CA . ILE A 1 92 ? -35.966 7.085 44.992 1.00 85.06 92 ILE A CA 1
ATOM 767 C C . ILE A 1 92 ? -35.990 6.409 46.368 1.00 85.06 92 ILE A C 1
ATOM 769 O O . ILE A 1 92 ? -36.938 6.599 47.124 1.00 85.06 92 ILE A O 1
ATOM 773 N N . PHE A 1 93 ? -34.962 5.622 46.699 1.00 80.12 93 PHE A N 1
ATOM 774 C CA . PHE A 1 93 ? -34.964 4.745 47.876 1.00 80.12 93 PHE A CA 1
ATOM 775 C C . PHE A 1 93 ? -34.051 5.213 49.015 1.00 80.12 93 PHE A C 1
ATOM 777 O O . PHE A 1 93 ? -34.297 4.842 50.158 1.00 80.12 93 PHE A O 1
ATOM 784 N N . ASN A 1 94 ? -33.035 6.043 48.741 1.00 70.44 94 ASN A N 1
ATOM 785 C CA . ASN A 1 94 ? -32.148 6.602 49.772 1.00 70.44 94 ASN A CA 1
ATOM 786 C C . ASN A 1 94 ? -32.465 8.066 50.126 1.00 70.44 94 ASN A C 1
ATOM 788 O O . ASN A 1 94 ? -31.774 8.657 50.957 1.00 70.44 94 ASN A O 1
ATOM 792 N N . SER A 1 95 ? -33.516 8.670 49.558 1.00 70.06 95 SER A N 1
ATOM 793 C CA . SER A 1 95 ? -34.052 9.913 50.111 1.00 70.06 95 SER A CA 1
ATOM 794 C C . SER A 1 95 ? -34.681 9.588 51.461 1.00 70.06 95 SER A C 1
ATOM 796 O O . SER A 1 95 ? -35.697 8.907 51.486 1.00 70.06 95 SER A O 1
ATOM 798 N N . SER A 1 96 ? -34.111 10.049 52.575 1.00 61.75 96 SER A N 1
ATOM 799 C CA . SER A 1 96 ? -34.819 10.057 53.858 1.00 61.75 96 SER A CA 1
ATOM 800 C C . SER A 1 96 ? -35.929 11.111 53.758 1.00 61.75 96 SER A C 1
ATOM 802 O O . SER A 1 96 ? -35.617 12.304 53.867 1.00 61.75 96 SER A O 1
ATOM 804 N N . PRO A 1 97 ? -37.204 10.751 53.507 1.00 59.69 97 PRO A N 1
ATOM 805 C CA . PRO A 1 97 ? -38.244 11.761 53.535 1.00 59.69 97 PRO A CA 1
ATOM 806 C C . PRO A 1 97 ? -38.361 12.213 54.990 1.00 59.69 97 PRO A C 1
ATOM 808 O O . PRO A 1 97 ? -38.404 11.377 55.894 1.00 59.69 97 PRO A O 1
ATOM 811 N N . THR A 1 98 ? -38.379 13.520 55.244 1.00 58.25 98 THR A N 1
ATOM 812 C CA . THR A 1 98 ? -38.644 14.035 56.591 1.00 58.25 98 THR A CA 1
ATOM 813 C C . THR A 1 98 ? -40.077 13.666 56.972 1.00 58.25 98 THR A C 1
ATOM 815 O O . THR A 1 98 ? -41.015 14.417 56.719 1.00 58.25 98 THR A O 1
ATOM 818 N N . VAL A 1 99 ? -40.266 12.481 57.549 1.00 57.94 99 VAL A N 1
ATOM 819 C CA . VAL A 1 99 ? -41.539 12.031 58.109 1.00 57.94 99 VAL A CA 1
ATOM 820 C C . VAL A 1 99 ? -41.679 12.629 59.500 1.00 57.94 99 VAL A C 1
ATOM 822 O O . VAL A 1 99 ? -41.249 12.063 60.500 1.00 57.94 99 VAL A O 1
ATOM 825 N N . GLY A 1 100 ? -42.244 13.831 59.546 1.00 56.22 100 GLY A N 1
ATOM 826 C CA . GLY A 1 100 ? -42.671 14.477 60.780 1.00 56.22 100 GLY A CA 1
ATOM 827 C C . GLY A 1 100 ? -44.190 14.536 60.841 1.00 56.22 100 GLY A C 1
ATOM 828 O O . GLY A 1 100 ? -44.834 14.957 59.881 1.00 56.22 100 GLY A O 1
ATOM 829 N N . VAL A 1 101 ? -44.774 14.179 61.986 1.00 64.88 101 VAL A N 1
ATOM 830 C CA . VAL A 1 101 ? -46.109 14.683 62.324 1.00 64.88 101 VAL A CA 1
ATOM 831 C C . VAL A 1 101 ? -45.958 16.196 62.493 1.00 64.88 101 VAL A C 1
ATOM 833 O O . VAL A 1 101 ? -45.246 16.652 63.388 1.00 64.88 101 VAL A O 1
ATOM 836 N N . ILE A 1 102 ? -46.568 16.978 61.599 1.00 59.41 102 ILE A N 1
ATOM 837 C CA . ILE A 1 102 ? -46.573 18.441 61.690 1.00 59.41 102 ILE A CA 1
ATOM 838 C C . ILE A 1 102 ? -47.279 18.815 62.994 1.00 59.41 102 ILE A C 1
ATOM 840 O O . ILE A 1 102 ? -48.469 18.555 63.150 1.00 59.41 102 ILE A O 1
ATOM 844 N N . ASN A 1 103 ? -46.549 19.416 63.936 1.00 62.75 103 ASN A N 1
ATOM 845 C CA . ASN A 1 103 ? -47.143 19.968 65.147 1.00 62.75 103 ASN A CA 1
ATOM 846 C C . ASN A 1 103 ? -47.655 21.393 64.846 1.00 62.75 103 ASN A C 1
ATOM 848 O O . ASN A 1 103 ? -46.827 22.302 64.703 1.00 62.75 103 ASN A O 1
ATOM 852 N N . PRO A 1 104 ? -48.982 21.624 64.778 1.00 59.28 104 PRO A N 1
ATOM 853 C CA . PRO A 1 104 ? -49.561 22.911 64.379 1.00 59.28 104 PRO A CA 1
ATOM 854 C C . PRO A 1 104 ? -49.291 24.058 65.370 1.00 59.28 104 PRO A C 1
ATOM 856 O O . PRO A 1 104 ? -49.604 25.205 65.068 1.00 59.28 104 PRO A O 1
ATOM 859 N N . LEU A 1 105 ? -48.697 23.779 66.537 1.00 59.97 105 LEU A N 1
ATOM 860 C CA . LEU A 1 105 ? -48.354 24.782 67.554 1.00 59.97 105 LEU A CA 1
ATOM 861 C C . LEU A 1 105 ? -46.879 25.213 67.531 1.00 59.97 105 LEU A C 1
ATOM 863 O O . LEU A 1 105 ? -46.479 26.094 68.293 1.00 59.97 105 LEU A O 1
ATOM 867 N N . THR A 1 106 ? -46.045 24.608 66.681 1.00 56.53 106 THR A N 1
ATOM 868 C CA . THR A 1 106 ? -44.612 24.931 66.643 1.00 56.53 106 THR A CA 1
ATOM 869 C C . THR A 1 106 ? -44.340 26.126 65.731 1.00 56.53 106 THR A C 1
ATOM 871 O O . THR A 1 106 ? -44.589 26.084 64.529 1.00 56.53 106 THR A O 1
ATOM 874 N N . LYS A 1 107 ? -43.823 27.226 66.301 1.00 55.69 107 LYS A N 1
ATOM 875 C CA . LYS A 1 107 ? -43.327 28.370 65.519 1.00 55.69 107 LYS A CA 1
ATOM 876 C C . LYS A 1 107 ? -42.205 27.890 64.602 1.00 55.69 107 LYS A C 1
ATOM 878 O O . LYS A 1 107 ? -41.170 27.420 65.072 1.00 55.69 107 LYS A O 1
ATOM 883 N N . VAL A 1 108 ? -42.418 28.036 63.300 1.00 48.62 108 VAL A N 1
ATOM 884 C CA . VAL A 1 108 ? -41.465 27.636 62.266 1.00 48.62 108 VAL A CA 1
ATOM 885 C C . VAL A 1 108 ? -40.212 28.506 62.381 1.00 48.62 108 VAL A C 1
ATOM 887 O O . VAL A 1 108 ? -40.205 29.672 61.998 1.00 48.62 108 VAL A O 1
ATOM 890 N N . SER A 1 109 ? -39.138 27.941 62.921 1.00 49.72 109 SER A N 1
ATOM 891 C CA . SER A 1 109 ? -37.784 28.446 62.717 1.00 49.72 109 SER A CA 1
ATOM 892 C C . SER A 1 109 ? -37.197 27.629 61.575 1.00 49.72 109 SER A C 1
ATOM 894 O O . SER A 1 109 ? -36.728 26.510 61.790 1.00 49.72 109 SER A O 1
ATOM 896 N N . VAL A 1 110 ? -37.236 28.175 60.360 1.00 46.88 110 VAL A N 1
ATOM 897 C CA . VAL A 1 110 ? -36.528 27.610 59.207 1.00 46.88 110 VAL A CA 1
ATOM 898 C C . VAL A 1 110 ? -35.031 27.693 59.498 1.00 46.88 110 VAL A C 1
ATOM 900 O O . VAL A 1 110 ? -34.381 28.700 59.230 1.00 46.88 110 VAL A O 1
ATOM 903 N N . ARG A 1 111 ? -34.467 26.637 60.090 1.00 43.50 111 ARG A N 1
ATOM 904 C CA . ARG A 1 111 ? -33.020 26.462 60.136 1.00 43.50 111 ARG A CA 1
ATOM 905 C C . ARG A 1 111 ? -32.613 25.702 58.884 1.00 43.50 111 ARG A C 1
ATOM 907 O O . ARG A 1 111 ? -32.748 24.488 58.800 1.00 43.50 111 ARG A O 1
ATOM 914 N N . CYS A 1 112 ? -32.140 26.466 57.908 1.00 44.22 112 CYS A N 1
ATOM 915 C CA . CYS A 1 112 ? -31.380 25.955 56.780 1.00 44.22 112 CYS A CA 1
ATOM 916 C C . CYS A 1 112 ? -30.168 25.183 57.328 1.00 44.22 112 CYS A C 1
ATOM 918 O O . CYS A 1 112 ? -29.364 25.759 58.065 1.00 44.22 112 CYS A O 1
ATOM 920 N N . MET A 1 113 ? -30.058 23.887 57.021 1.00 42.00 113 MET A N 1
ATOM 921 C CA . MET A 1 113 ? -28.827 23.140 57.268 1.00 42.00 113 MET A CA 1
ATOM 922 C C . MET A 1 113 ? -27.932 23.258 56.040 1.00 42.00 113 MET A C 1
ATOM 924 O O . MET A 1 113 ? -28.289 22.913 54.917 1.00 42.00 113 MET A O 1
ATOM 928 N N . CYS A 1 114 ? -26.793 23.867 56.320 1.00 37.22 114 CYS A N 1
ATOM 929 C CA . CYS A 1 114 ? -25.805 24.419 55.426 1.00 37.22 114 CYS A CA 1
ATOM 930 C C . CYS A 1 114 ? -25.164 23.358 54.528 1.00 37.22 114 CYS A C 1
ATOM 932 O O . CYS A 1 114 ? -24.693 22.316 54.982 1.00 37.22 114 CYS A O 1
ATOM 934 N N . MET A 1 115 ? -25.056 23.714 53.250 1.00 40.00 115 MET A N 1
ATOM 935 C CA . MET A 1 115 ? -24.049 23.187 52.341 1.00 40.00 115 MET A CA 1
ATOM 936 C C . MET A 1 115 ? -22.656 23.387 52.949 1.00 40.00 115 MET A C 1
ATOM 938 O O . MET A 1 115 ? -22.370 24.436 53.531 1.00 40.00 115 MET A O 1
ATOM 942 N N . SER A 1 116 ? -21.780 22.393 52.796 1.00 48.88 116 SER A N 1
ATOM 943 C CA . SER A 1 116 ? -20.375 22.518 53.171 1.00 48.88 116 SER A CA 1
ATOM 944 C C . SER A 1 116 ? -19.744 23.724 52.482 1.00 48.88 116 SER A C 1
ATOM 946 O O . SER A 1 116 ? -19.655 23.791 51.258 1.00 48.88 116 SER A O 1
ATOM 948 N N . SER A 1 117 ? -19.239 24.654 53.281 1.00 42.09 117 SER A N 1
ATOM 949 C CA . SER A 1 117 ? -18.229 25.609 52.851 1.00 42.09 117 SER A CA 1
ATOM 950 C C . SER A 1 117 ? -17.182 25.731 53.946 1.00 42.09 117 SER A C 1
ATOM 952 O O . SER A 1 117 ? -17.484 25.799 55.135 1.00 42.09 117 SER A O 1
ATOM 954 N N . ARG A 1 118 ? -15.932 25.645 53.499 1.00 49.75 118 ARG A N 1
ATOM 955 C CA . ARG A 1 118 ? -14.702 25.686 54.290 1.00 49.75 118 ARG A CA 1
ATOM 956 C C . ARG A 1 118 ? -14.610 27.030 55.033 1.00 49.75 118 ARG A C 1
ATOM 958 O O . ARG A 1 118 ? -15.059 28.033 54.486 1.00 49.75 118 ARG A O 1
ATOM 965 N N . THR A 1 119 ? -13.990 27.079 56.218 1.00 36.47 119 THR A N 1
ATOM 966 C CA . THR A 1 119 ? -12.680 27.724 56.519 1.00 36.47 119 THR A CA 1
ATOM 967 C C . THR A 1 119 ? -12.450 27.842 58.050 1.00 36.47 119 THR A C 1
ATOM 969 O O . THR A 1 119 ? -13.379 27.933 58.840 1.00 36.47 119 THR A O 1
ATOM 972 N N . ILE A 1 120 ? -11.163 27.784 58.395 1.00 45.91 120 ILE A N 1
ATOM 973 C CA . ILE A 1 120 ? -10.353 27.827 59.631 1.00 45.91 120 ILE A CA 1
ATOM 974 C C . ILE A 1 120 ? -10.795 28.819 60.748 1.00 45.91 120 ILE A C 1
ATOM 976 O O . ILE A 1 120 ? -11.068 29.980 60.455 1.00 45.91 120 ILE A O 1
ATOM 980 N N . THR A 1 121 ? -10.691 28.412 62.032 1.00 40.62 121 THR A N 1
ATOM 981 C CA . THR A 1 121 ? -9.852 29.003 63.132 1.00 40.62 121 THR A CA 1
ATOM 982 C C . THR A 1 121 ? -10.510 28.982 64.528 1.00 40.62 121 THR A C 1
ATOM 984 O O . THR A 1 121 ? -11.642 29.410 64.696 1.00 40.62 121 THR A O 1
ATOM 987 N N . ALA A 1 122 ? -9.704 28.562 65.518 1.00 40.31 122 ALA A N 1
ATOM 988 C CA . ALA A 1 122 ? -9.766 28.797 66.970 1.00 40.31 122 ALA A CA 1
ATOM 989 C C . ALA A 1 122 ? -10.949 28.259 67.803 1.00 40.31 122 ALA A C 1
ATOM 991 O O . ALA A 1 122 ? -11.994 28.882 67.918 1.00 40.31 122 ALA A O 1
ATOM 992 N N . GLY A 1 123 ? -10.625 27.222 68.586 1.00 46.56 123 GLY A N 1
ATOM 993 C CA . GLY A 1 123 ? -10.860 27.235 70.032 1.00 46.56 123 GLY A CA 1
ATOM 994 C C . GLY A 1 123 ? -12.207 26.713 70.532 1.00 46.56 123 GLY A C 1
ATOM 995 O O . GLY A 1 123 ? -13.263 27.052 70.027 1.00 46.56 123 GLY A O 1
ATOM 996 N N . VAL A 1 124 ? -12.119 25.978 71.641 1.00 38.59 124 VAL A N 1
ATOM 997 C CA . VAL A 1 124 ? -13.204 25.443 72.480 1.00 38.59 124 VAL A CA 1
ATOM 998 C C . VAL A 1 124 ? -13.763 24.090 72.033 1.00 38.59 124 VAL A C 1
ATOM 1000 O O . VAL A 1 124 ? -14.576 23.943 71.127 1.00 38.59 124 VAL A O 1
ATOM 1003 N N . SER A 1 125 ? -13.293 23.083 72.767 1.00 50.16 125 SER A N 1
ATOM 1004 C CA . SER A 1 125 ? -13.795 21.718 72.792 1.00 50.16 125 SER A CA 1
ATOM 1005 C C . SER A 1 125 ? -15.201 21.685 73.393 1.00 50.16 125 SER A C 1
ATOM 1007 O O . SER A 1 125 ? -15.380 22.002 74.569 1.00 50.16 125 SER A O 1
ATOM 1009 N N . ILE A 1 126 ? -16.184 21.270 72.595 1.00 39.94 126 ILE A N 1
ATOM 1010 C CA . ILE A 1 126 ? -17.426 20.676 73.092 1.00 39.94 126 ILE A CA 1
ATOM 1011 C C . ILE A 1 126 ? -17.562 19.321 72.410 1.00 39.94 126 ILE A C 1
ATOM 1013 O O . ILE A 1 126 ? -17.890 19.203 71.231 1.00 39.94 126 ILE A O 1
ATOM 1017 N N . THR A 1 127 ? -17.263 18.290 73.184 1.00 44.81 127 THR A N 1
ATOM 1018 C CA . THR A 1 127 ? -17.430 16.894 72.817 1.00 44.81 127 THR A CA 1
ATOM 1019 C C . THR A 1 127 ? -18.920 16.554 72.837 1.00 44.81 127 THR A C 1
ATOM 1021 O O . THR A 1 127 ? -19.499 16.375 73.907 1.00 44.81 127 THR A O 1
ATOM 1024 N N . HIS A 1 128 ? -19.555 16.424 71.670 1.00 43.78 128 HIS A N 1
ATOM 1025 C CA . HIS A 1 128 ? -20.742 15.578 71.552 1.00 43.78 128 HIS A CA 1
ATOM 1026 C C . HIS A 1 128 ? -20.836 14.922 70.169 1.00 43.78 128 HIS A C 1
ATOM 1028 O O . HIS A 1 128 ? -21.200 15.543 69.177 1.00 43.78 128 HIS A O 1
ATOM 1034 N N . CYS A 1 129 ? -20.432 13.650 70.160 1.00 33.16 129 CYS A N 1
ATOM 1035 C CA . CYS A 1 129 ? -20.804 12.549 69.274 1.00 33.16 129 CYS A CA 1
ATOM 1036 C C . CYS A 1 129 ? -21.227 12.881 67.829 1.00 33.16 129 CYS A C 1
ATOM 1038 O O . CYS A 1 129 ? -22.411 12.855 67.503 1.00 33.16 129 CYS A O 1
ATOM 1040 N N . CYS A 1 130 ? -20.251 13.007 66.923 1.00 34.25 130 CYS A N 1
ATOM 1041 C CA . CYS A 1 130 ? -20.445 12.536 65.551 1.00 34.25 130 CYS A CA 1
ATOM 1042 C C . CYS A 1 130 ? -20.134 11.038 65.523 1.00 34.25 130 CYS A C 1
ATOM 1044 O O . CYS A 1 130 ? -18.979 10.626 65.631 1.00 34.25 130 CYS A O 1
ATOM 1046 N N . VAL A 1 131 ? -21.181 10.225 65.403 1.00 47.00 131 VAL A N 1
ATOM 1047 C CA . VAL A 1 131 ? -21.064 8.811 65.034 1.00 47.00 131 VAL A CA 1
ATOM 1048 C C . VAL A 1 131 ? -20.301 8.729 63.704 1.00 47.00 131 VAL A C 1
ATOM 1050 O O . VAL A 1 131 ? -20.650 9.462 62.774 1.00 47.00 131 VAL A O 1
ATOM 1053 N N . PRO A 1 132 ? -19.279 7.868 63.559 1.00 45.56 132 PRO A N 1
ATOM 1054 C CA . PRO A 1 132 ? -18.673 7.630 62.261 1.00 45.56 132 PRO A CA 1
ATOM 1055 C C . PRO A 1 132 ? -19.683 6.868 61.404 1.00 45.56 132 PRO A C 1
ATOM 1057 O O . PRO A 1 132 ? -20.062 5.741 61.729 1.00 45.56 132 PRO A O 1
ATOM 1060 N N . CYS A 1 133 ? -20.116 7.466 60.297 1.00 35.44 133 CYS A N 1
ATOM 1061 C CA . CYS A 1 133 ? -20.728 6.709 59.216 1.00 35.44 133 CYS A CA 1
ATOM 1062 C C . CYS A 1 133 ? -19.716 5.646 58.771 1.00 35.44 133 CYS A C 1
ATOM 1064 O O . CYS A 1 133 ? -18.657 5.974 58.234 1.00 35.44 133 CYS A O 1
ATOM 1066 N N . ASN A 1 134 ? -20.027 4.379 59.038 1.00 37.06 134 ASN A N 1
ATOM 1067 C CA . ASN A 1 134 ? -19.285 3.242 58.515 1.00 37.06 134 ASN A CA 1
ATOM 1068 C C . ASN A 1 134 ? -19.335 3.296 56.981 1.00 37.06 134 ASN A C 1
ATOM 1070 O O . ASN A 1 134 ? -20.370 3.035 56.372 1.00 37.06 134 ASN A O 1
ATOM 1074 N N . PHE A 1 135 ? -18.212 3.651 56.362 1.00 37.62 135 PHE A N 1
ATOM 1075 C CA . PHE A 1 135 ? -17.949 3.376 54.956 1.00 37.62 135 PHE A CA 1
ATOM 1076 C C . PHE A 1 135 ? -17.609 1.885 54.828 1.00 37.62 135 PHE A C 1
ATOM 1078 O O . PHE A 1 135 ? -16.695 1.427 55.519 1.00 37.62 135 PHE A O 1
ATOM 1085 N N . PRO A 1 136 ? -18.246 1.114 53.931 1.00 37.38 136 PRO A N 1
ATOM 1086 C CA . PRO A 1 136 ? -17.678 -0.154 53.508 1.00 37.38 136 PRO A CA 1
ATOM 1087 C C . PRO A 1 136 ? -16.336 0.145 52.832 1.00 37.38 136 PRO A C 1
ATOM 1089 O O . PRO A 1 136 ? -16.283 0.805 51.791 1.00 37.38 136 PRO A O 1
ATOM 1092 N N . GLN A 1 137 ? -15.239 -0.303 53.443 1.00 38.66 137 GLN A N 1
ATOM 1093 C CA . GLN A 1 137 ? -13.925 -0.289 52.812 1.00 38.66 137 GLN A CA 1
ATOM 1094 C C . GLN A 1 137 ? -14.022 -1.063 51.492 1.00 38.66 137 GLN A C 1
ATOM 1096 O O . GLN A 1 137 ? -14.286 -2.267 51.477 1.00 38.66 137 GLN A O 1
ATOM 1101 N N . ARG A 1 138 ? -13.804 -0.372 50.367 1.00 45.25 138 ARG A N 1
ATOM 1102 C CA . ARG A 1 138 ? -13.465 -1.048 49.114 1.00 45.25 138 ARG A CA 1
ATOM 1103 C C . ARG A 1 138 ? -12.210 -1.880 49.379 1.00 45.25 138 ARG A C 1
ATOM 1105 O O . ARG A 1 138 ? -11.229 -1.368 49.915 1.00 45.25 138 ARG A O 1
ATOM 1112 N N . ARG A 1 139 ? -12.269 -3.166 49.025 1.00 38.53 139 ARG A N 1
ATOM 1113 C CA . ARG A 1 139 ? -11.113 -4.072 49.012 1.00 38.53 139 ARG A CA 1
ATOM 1114 C C . ARG A 1 139 ? -9.960 -3.415 48.235 1.00 38.53 139 ARG A C 1
ATOM 1116 O O . ARG A 1 139 ? -10.233 -2.822 47.188 1.00 38.53 139 ARG A O 1
ATOM 1123 N N . PRO A 1 140 ? -8.700 -3.532 48.687 1.00 43.69 140 PRO A N 1
ATOM 1124 C CA . PRO A 1 140 ? -7.573 -3.143 47.853 1.00 43.69 140 PRO A CA 1
ATOM 1125 C C . PRO A 1 140 ? -7.562 -4.032 46.597 1.00 43.69 140 PRO A C 1
ATOM 1127 O O . PRO A 1 140 ? -7.878 -5.224 46.707 1.00 43.69 140 PRO A O 1
ATOM 1130 N N . PRO A 1 141 ? -7.233 -3.496 45.409 1.00 46.00 141 PRO A N 1
ATOM 1131 C CA . PRO A 1 141 ? -7.012 -4.344 44.251 1.00 46.00 141 PRO A CA 1
ATOM 1132 C C . PRO A 1 141 ? -5.832 -5.261 44.572 1.00 46.00 141 PRO A C 1
ATOM 1134 O O . PRO A 1 141 ? -4.753 -4.797 44.947 1.00 46.00 141 PRO A O 1
ATOM 1137 N N . GLN A 1 142 ? -6.054 -6.571 44.472 1.00 37.22 142 GLN A N 1
ATOM 1138 C CA . GLN A 1 142 ? -4.953 -7.518 44.451 1.00 37.22 142 GLN A CA 1
ATOM 1139 C C . GLN A 1 142 ? -4.091 -7.166 43.243 1.00 37.22 142 GLN A C 1
ATOM 1141 O O . GLN A 1 142 ? -4.568 -7.147 42.109 1.00 37.22 142 GLN A O 1
ATOM 1146 N N . SER A 1 143 ? -2.830 -6.836 43.503 1.00 44.06 143 SER A N 1
ATOM 1147 C CA . SER A 1 143 ? -1.804 -6.738 42.481 1.00 44.06 143 SER A CA 1
ATOM 1148 C C . SER A 1 143 ? -1.507 -8.147 41.976 1.00 44.06 143 SER A C 1
ATOM 1150 O O . SER A 1 143 ? -0.531 -8.775 42.386 1.00 44.06 143 SER A O 1
ATOM 1152 N N . GLU A 1 144 ? -2.361 -8.668 41.104 1.00 35.09 144 GLU A N 1
ATOM 1153 C CA . GLU A 1 144 ? -1.906 -9.688 40.176 1.00 35.09 144 GLU A CA 1
ATOM 1154 C C . GLU A 1 144 ? -1.074 -8.968 39.122 1.00 35.09 144 GLU A C 1
ATOM 1156 O O . GLU A 1 144 ? -1.578 -8.263 38.247 1.00 35.09 144 GLU A O 1
ATOM 1161 N N . ALA A 1 145 ? 0.241 -9.074 39.290 1.00 44.28 145 ALA A N 1
ATOM 1162 C CA . ALA A 1 145 ? 1.208 -8.686 38.288 1.00 44.28 145 ALA A CA 1
ATOM 1163 C C . ALA A 1 145 ? 0.862 -9.405 36.975 1.00 44.28 145 ALA A C 1
ATOM 1165 O O . ALA A 1 145 ? 1.120 -10.596 36.816 1.00 44.28 145 ALA A O 1
ATOM 1166 N N . SER A 1 146 ? 0.261 -8.674 36.034 1.00 45.50 146 SER A N 1
ATOM 1167 C CA . SER A 1 146 ? 0.157 -9.127 34.651 1.00 45.50 146 SER A CA 1
ATOM 1168 C C . SER A 1 146 ? 1.561 -9.124 34.038 1.00 45.50 146 SER A C 1
ATOM 1170 O O . SER A 1 146 ? 2.279 -8.127 34.172 1.00 45.50 146 SER A O 1
ATOM 1172 N N . PRO A 1 147 ? 1.994 -10.217 33.394 1.00 55.41 147 PRO A N 1
ATOM 1173 C CA . PRO A 1 147 ? 3.353 -10.324 32.908 1.00 55.41 147 PRO A CA 1
ATOM 1174 C C . PRO A 1 147 ? 3.532 -9.517 31.615 1.00 55.41 147 PRO A C 1
ATOM 1176 O O . PRO A 1 147 ? 2.722 -9.588 30.696 1.0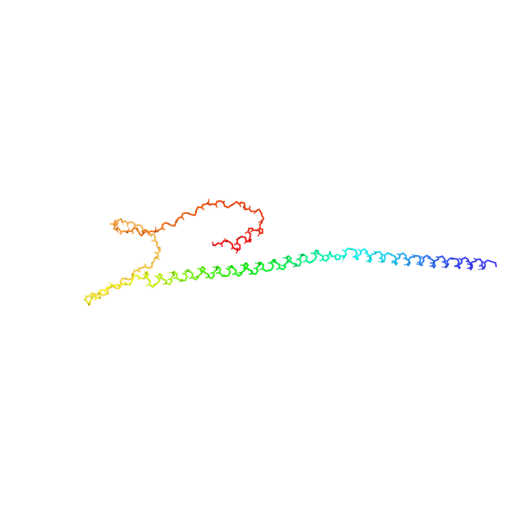0 55.41 147 PRO A O 1
ATOM 1179 N N . VAL A 1 148 ? 4.661 -8.805 31.563 1.00 51.53 148 VAL A N 1
ATOM 1180 C CA . VAL A 1 148 ? 5.295 -8.199 30.380 1.00 51.53 148 VAL A CA 1
ATOM 1181 C C . VAL A 1 148 ? 4.506 -7.052 29.733 1.00 51.53 148 VAL A C 1
ATOM 1183 O O . VAL A 1 148 ? 3.808 -7.203 28.730 1.00 51.53 148 VAL A O 1
ATOM 1186 N N . ALA A 1 149 ? 4.733 -5.840 30.247 1.00 57.94 149 ALA A N 1
ATOM 1187 C CA . ALA A 1 149 ? 4.612 -4.644 29.425 1.00 57.94 149 ALA A CA 1
ATOM 1188 C C . ALA A 1 149 ? 5.621 -4.755 28.269 1.00 57.94 149 ALA A C 1
ATOM 1190 O O . ALA A 1 149 ? 6.832 -4.816 28.482 1.00 57.94 149 ALA A O 1
ATOM 1191 N N . SER A 1 150 ? 5.112 -4.827 27.041 1.00 53.84 150 SER A N 1
ATOM 1192 C CA . SER A 1 150 ? 5.937 -4.728 25.840 1.00 53.84 150 SER A CA 1
ATOM 1193 C C . SER A 1 150 ? 6.567 -3.324 25.782 1.00 53.84 150 SER A C 1
ATOM 1195 O O . SER A 1 150 ? 5.854 -2.346 26.033 1.00 53.84 150 SER A O 1
ATOM 1197 N N . PRO A 1 151 ? 7.867 -3.192 25.458 1.00 64.38 151 PRO A N 1
ATOM 1198 C CA . PRO A 1 151 ? 8.532 -1.893 25.345 1.00 64.38 151 PRO A CA 1
ATOM 1199 C C . PRO A 1 151 ? 8.109 -1.084 24.105 1.00 64.38 151 PRO A C 1
ATOM 1201 O O . PRO A 1 151 ? 8.664 -0.018 23.864 1.00 64.38 151 PRO A O 1
ATOM 1204 N N . ASP A 1 152 ? 7.140 -1.569 23.324 1.00 78.62 152 ASP A N 1
ATOM 1205 C CA . ASP A 1 152 ? 6.604 -0.866 22.161 1.00 78.62 152 ASP A CA 1
ATOM 1206 C C . ASP A 1 152 ? 5.678 0.305 22.576 1.00 78.62 152 ASP A C 1
ATOM 1208 O O . ASP A 1 152 ? 4.601 0.065 23.142 1.00 78.62 152 ASP A O 1
ATOM 1212 N N . PRO A 1 153 ? 6.049 1.569 22.283 1.00 76.75 153 PRO A N 1
ATOM 1213 C CA . PRO A 1 153 ? 5.238 2.740 22.616 1.00 76.75 153 PRO A CA 1
ATOM 1214 C C . PRO A 1 153 ? 3.868 2.737 21.924 1.00 76.75 153 PRO A C 1
ATOM 1216 O O . PRO A 1 153 ? 2.890 3.209 22.503 1.00 76.75 153 PRO A O 1
ATOM 1219 N N . GLN A 1 154 ? 3.744 2.138 20.736 1.00 73.62 154 GLN A N 1
ATOM 1220 C CA . GLN A 1 154 ? 2.472 2.083 20.011 1.00 73.62 154 GLN A CA 1
ATOM 1221 C C . GLN A 1 154 ? 1.463 1.167 20.715 1.00 73.62 154 GLN A C 1
ATOM 1223 O O . GLN A 1 154 ? 0.278 1.490 20.832 1.00 73.62 154 GLN A O 1
ATOM 1228 N N . ARG A 1 155 ? 1.936 0.037 21.251 1.00 73.94 155 ARG A N 1
ATOM 1229 C CA . ARG A 1 155 ? 1.119 -0.870 22.064 1.00 73.94 155 ARG A CA 1
ATOM 1230 C C . ARG A 1 155 ? 0.662 -0.215 23.363 1.00 73.94 155 ARG A C 1
ATOM 1232 O O . ARG A 1 155 ? -0.463 -0.463 23.792 1.00 73.94 155 ARG A O 1
ATOM 1239 N N . GLN A 1 156 ? 1.506 0.607 23.982 1.00 75.94 156 GLN A N 1
ATOM 1240 C CA . GLN A 1 156 ? 1.150 1.339 25.199 1.00 75.94 156 GLN A CA 1
ATOM 1241 C C . GLN A 1 156 ? 0.094 2.410 24.927 1.00 75.94 156 GLN A C 1
ATOM 1243 O O . GLN A 1 156 ? -0.882 2.482 25.669 1.00 75.94 156 GLN A O 1
ATOM 1248 N N . GLU A 1 157 ? 0.221 3.178 23.841 1.00 76.56 157 GLU A N 1
ATOM 1249 C CA . GLU A 1 157 ? -0.821 4.124 23.421 1.00 76.56 157 GLU A CA 1
ATOM 1250 C C . GLU A 1 157 ? -2.144 3.426 23.109 1.00 76.56 157 GLU A C 1
ATOM 1252 O O . GLU A 1 157 ? -3.208 3.919 23.481 1.00 76.56 157 GLU A O 1
ATOM 1257 N N . TRP A 1 158 ? -2.091 2.273 22.439 1.00 79.25 158 TRP A N 1
ATOM 1258 C CA . TRP A 1 158 ? -3.278 1.471 22.166 1.00 79.25 158 TRP A CA 1
ATOM 1259 C C . TRP A 1 158 ? -3.931 0.993 23.471 1.00 79.25 158 TRP A C 1
ATOM 1261 O O . TRP A 1 158 ? -5.133 1.172 23.661 1.00 79.25 158 TRP A O 1
ATOM 1271 N N . PHE A 1 159 ? -3.143 0.480 24.422 1.00 73.44 159 PHE A N 1
ATOM 1272 C CA . PHE A 1 159 ? -3.639 0.117 25.753 1.00 73.44 159 PHE A CA 1
ATOM 1273 C C . PHE A 1 159 ? -4.238 1.318 26.495 1.00 73.44 159 PHE A C 1
ATOM 1275 O O . PHE A 1 159 ? -5.319 1.203 27.061 1.00 73.44 159 PHE A O 1
ATOM 1282 N N . ALA A 1 160 ? -3.590 2.481 26.457 1.00 76.62 160 ALA A N 1
ATOM 1283 C CA . ALA A 1 160 ? -4.089 3.696 27.095 1.00 76.62 160 ALA A CA 1
ATOM 1284 C C . ALA A 1 160 ? -5.362 4.238 26.423 1.00 76.62 160 ALA A C 1
ATOM 1286 O O . ALA A 1 160 ? -6.239 4.775 27.085 1.00 76.62 160 ALA A O 1
ATOM 1287 N N . ARG A 1 161 ? -5.524 4.084 25.106 1.00 73.25 161 ARG A N 1
ATOM 1288 C CA . ARG A 1 161 ? -6.752 4.519 24.424 1.00 73.25 161 ARG A CA 1
ATOM 1289 C C . ARG A 1 161 ? -7.959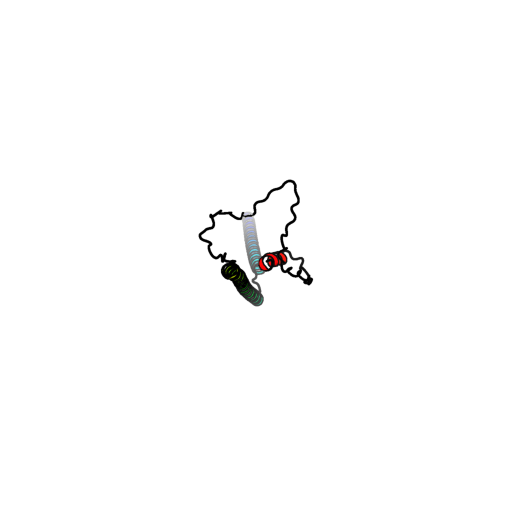 3.633 24.726 1.00 73.25 161 ARG A C 1
ATOM 1291 O O . ARG A 1 161 ? -9.084 4.128 24.657 1.00 73.25 161 ARG A O 1
ATOM 1298 N N . TYR A 1 162 ? -7.742 2.351 25.021 1.00 68.69 162 TYR A N 1
ATOM 1299 C CA . TYR A 1 162 ? -8.819 1.355 25.046 1.00 68.69 162 TYR A CA 1
ATOM 1300 C C . TYR A 1 162 ? -9.016 0.621 26.379 1.00 68.69 162 TYR A C 1
ATOM 1302 O O . TYR A 1 162 ? -10.090 0.063 26.586 1.00 68.69 162 TYR A O 1
ATOM 1310 N N . PHE A 1 163 ? -8.032 0.626 27.283 1.00 67.00 163 PHE A N 1
ATOM 1311 C CA . PHE A 1 163 ? -8.045 -0.162 28.525 1.00 67.00 163 PHE A CA 1
ATOM 1312 C C . PHE A 1 163 ? -7.796 0.643 29.811 1.00 67.00 163 PHE A C 1
ATOM 1314 O O . PHE A 1 163 ? -7.805 0.052 30.890 1.00 67.00 163 PHE A O 1
ATOM 1321 N N . THR A 1 164 ? -7.605 1.966 29.754 1.00 63.84 164 THR A N 1
ATOM 1322 C CA . THR A 1 164 ? -7.606 2.800 30.972 1.00 63.84 164 THR A CA 1
ATOM 1323 C C . THR A 1 164 ? -9.013 3.320 31.260 1.00 63.84 164 THR A C 1
ATOM 1325 O O . THR A 1 164 ? -9.578 4.041 30.434 1.00 63.84 164 THR A O 1
ATOM 1328 N N . PHE A 1 165 ? -9.556 2.931 32.418 1.00 53.56 165 PHE A N 1
ATOM 1329 C CA . PHE A 1 165 ? -10.813 3.421 32.998 1.00 53.56 165 PHE A CA 1
ATOM 1330 C C . PHE A 1 165 ? -10.580 4.626 33.909 1.00 53.56 165 PHE A C 1
ATOM 1332 O O . PHE A 1 165 ? -9.541 4.633 34.610 1.00 53.56 165 PHE A O 1
#

Secondary structure (DSSP, 8-state):
-HHHHHHHHHHHHHHHHHHHHHHHHHHHHHHHHHHHHHHHHHTPPPPHHHHHHHHHHHHHHHHHHHHHHHHHHHHHHHHHHHHHHHHHHHHHHS---------TTS-----PPPPP--------------------PPPPPP----S---S-HHHHHHHHHHS--

Radius of gyration: 46.03 Å; chains: 1; bounding box: 94×43×135 Å

Sequence (165 aa):
MTADHLREKNIMRADFNKTNELLKEINAALQVSLEEMEEKYLMRESKPEDVQMITELRAMLTERDHVIKKLIEDNKFYQLELVNRETNFNKIFNSSPTVGVINPLTKVSVRCMCMSSRTITAGVSITHCCVPCNFPQRRPPQSEASPVASPDPQRQEWFARYFTF

pLDDT: mean 76.8, std 23.22, range [33.16, 98.5]

Organism: Molossus molossus (NCBI:txid27622)

Foldseek 3Di:
DVVVVVVVVVVVVVVVVVVVVVVVVVVVVVVVVVVVVVVCVVVDDDDVVVVVVVVVVVVVVVVVVVVLVVVQVVVVVVVVVVVVVVVVCCVPPVPPPPPDPDDPPDDDDPDDDDDDDDDDDDDDDDDDDDDDPDDDDDDDPPPPPDDDDDPDVVVVVVCVVRPDD